Protein AF-A0A382RXI4-F1 (afdb_monomer_lite)

Secondary structure (DSSP, 8-state):
-HHHHHHHHHHHHHHHHHHHHHHHHTT-SSS--SBTTTB-THHHHTTHHHHHHHHHHHHHHHH--

Structure (mmCIF, N/CA/C/O backbone):
data_AF-A0A382RXI4-F1
#
_entry.id   AF-A0A382RXI4-F1
#
loop_
_atom_site.group_PDB
_atom_site.id
_atom_site.type_symbol
_atom_site.label_atom_id
_atom_site.label_alt_id
_atom_site.label_comp_id
_atom_site.label_asym_id
_atom_site.label_entity_id
_atom_site.label_seq_id
_atom_site.pdbx_PDB_ins_code
_atom_site.Cartn_x
_atom_site.Cartn_y
_atom_site.Cartn_z
_atom_site.occupancy
_atom_site.B_iso_or_equiv
_atom_site.auth_seq_id
_atom_site.auth_comp_id
_atom_site.auth_asym_id
_atom_site.auth_atom_id
_atom_site.pdbx_PDB_model_num
ATOM 1 N N . LEU A 1 1 ? 13.737 -1.556 -11.892 1.00 78.12 1 LEU A N 1
ATOM 2 C CA . LEU A 1 1 ? 13.953 -1.442 -10.428 1.00 78.12 1 LEU A CA 1
ATOM 3 C C . LEU A 1 1 ? 13.630 -0.054 -9.879 1.00 78.12 1 LEU A C 1
ATOM 5 O O . LEU A 1 1 ? 12.709 0.018 -9.085 1.00 78.12 1 LEU A O 1
ATOM 9 N N . LEU A 1 2 ? 14.291 1.042 -10.287 1.00 88.62 2 LEU A N 1
ATOM 10 C CA . LEU A 1 2 ? 13.949 2.385 -9.761 1.00 88.62 2 LEU A CA 1
ATOM 11 C C . LEU A 1 2 ? 12.489 2.783 -10.039 1.00 88.62 2 LEU A C 1
ATOM 13 O O . LEU A 1 2 ? 11.752 3.119 -9.119 1.00 88.62 2 LEU A O 1
ATOM 17 N N . LEU A 1 3 ? 12.053 2.659 -11.294 1.00 88.31 3 LEU A N 1
ATOM 18 C CA . LEU A 1 3 ? 10.680 2.968 -11.717 1.00 88.31 3 LEU A CA 1
ATOM 19 C C . LEU A 1 3 ? 9.648 2.074 -11.001 1.00 88.31 3 LEU A C 1
ATOM 21 O O . LEU A 1 3 ? 8.625 2.544 -10.516 1.00 88.31 3 LEU A O 1
ATOM 25 N N . THR A 1 4 ? 9.990 0.795 -10.842 1.00 88.56 4 THR A N 1
ATOM 26 C CA . THR A 1 4 ? 9.239 -0.194 -10.057 1.00 88.56 4 THR A CA 1
ATOM 27 C C . THR A 1 4 ? 9.066 0.227 -8.608 1.00 88.56 4 THR A C 1
ATOM 29 O O . THR A 1 4 ? 7.954 0.193 -8.096 1.00 88.56 4 THR A O 1
ATOM 32 N N . GLY A 1 5 ? 10.155 0.640 -7.957 1.00 91.38 5 GLY A N 1
ATOM 33 C CA . GLY A 1 5 ? 10.142 1.063 -6.562 1.00 91.38 5 GLY A CA 1
ATOM 34 C C . GLY A 1 5 ? 9.273 2.297 -6.346 1.00 91.38 5 GLY A C 1
ATOM 35 O O . GLY A 1 5 ? 8.518 2.337 -5.382 1.00 91.38 5 GLY A O 1
ATOM 36 N N . VAL A 1 6 ? 9.310 3.261 -7.273 1.00 94.44 6 VAL A N 1
ATOM 37 C CA . VAL A 1 6 ? 8.451 4.454 -7.212 1.00 94.44 6 VAL A CA 1
ATOM 38 C C . VAL A 1 6 ? 6.975 4.078 -7.354 1.00 94.44 6 VAL A C 1
ATOM 40 O O . VAL A 1 6 ? 6.167 4.471 -6.517 1.00 94.44 6 VAL A O 1
ATOM 43 N N . ILE A 1 7 ? 6.619 3.284 -8.369 1.00 92.56 7 ILE A N 1
ATOM 44 C CA . ILE A 1 7 ? 5.224 2.882 -8.613 1.00 92.56 7 ILE A CA 1
ATOM 45 C C . ILE A 1 7 ? 4.676 2.058 -7.445 1.00 92.56 7 ILE A C 1
ATOM 47 O O . ILE A 1 7 ? 3.574 2.323 -6.971 1.00 92.56 7 ILE A O 1
ATOM 51 N N . VAL A 1 8 ? 5.442 1.079 -6.959 1.00 93.94 8 VAL A N 1
ATOM 52 C CA . VAL A 1 8 ? 5.041 0.228 -5.832 1.00 93.94 8 VAL A CA 1
ATOM 53 C C . VAL A 1 8 ? 4.958 1.032 -4.535 1.00 93.94 8 VAL A C 1
ATOM 55 O O . VAL A 1 8 ? 3.996 0.870 -3.791 1.00 93.94 8 VAL A O 1
ATOM 58 N N . GLY A 1 9 ? 5.908 1.933 -4.272 1.00 94.38 9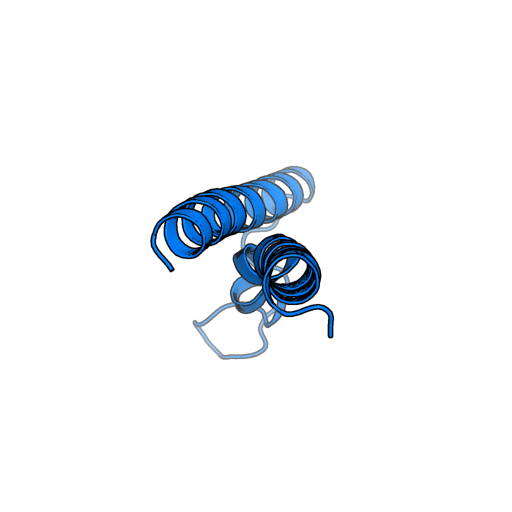 GLY A N 1
ATOM 59 C CA . GLY A 1 9 ? 5.887 2.779 -3.078 1.00 94.38 9 GLY A CA 1
ATOM 60 C C . GLY A 1 9 ? 4.663 3.694 -3.033 1.00 94.38 9 GLY A C 1
ATOM 61 O O . GLY A 1 9 ? 3.940 3.717 -2.038 1.00 94.38 9 GLY A O 1
ATOM 62 N N . VAL A 1 10 ? 4.376 4.390 -4.138 1.00 95.31 10 VAL A N 1
ATOM 63 C CA . VAL A 1 10 ? 3.183 5.246 -4.248 1.00 95.31 10 VAL A CA 1
ATOM 64 C C . VAL A 1 10 ? 1.903 4.409 -4.196 1.00 95.31 10 VAL A C 1
ATOM 66 O O . VAL A 1 10 ? 0.977 4.748 -3.462 1.00 95.31 10 VAL A O 1
ATOM 69 N N . GLY A 1 11 ? 1.855 3.289 -4.922 1.00 94.94 11 GLY A N 1
ATOM 70 C CA . GLY A 1 11 ? 0.709 2.380 -4.934 1.00 94.94 11 GLY A CA 1
ATOM 71 C C . GLY A 1 11 ? 0.379 1.816 -3.552 1.00 94.94 11 GLY A C 1
ATOM 72 O O . GLY A 1 11 ? -0.790 1.775 -3.175 1.00 94.94 11 GLY A O 1
ATOM 73 N N . GLY A 1 12 ? 1.396 1.455 -2.765 1.00 95.06 12 GLY A N 1
ATOM 74 C CA . GLY A 1 12 ? 1.221 0.965 -1.399 1.00 95.06 12 GLY A CA 1
ATOM 75 C C . GLY A 1 12 ? 0.606 2.011 -0.476 1.00 95.06 12 GLY A C 1
ATOM 76 O O . GLY A 1 12 ? -0.334 1.703 0.255 1.00 95.06 12 GLY A O 1
ATOM 77 N N . GLN A 1 13 ? 1.070 3.260 -0.566 1.00 95.69 13 GLN A N 1
ATOM 78 C CA . GLN A 1 13 ? 0.511 4.362 0.215 1.00 95.69 13 GLN A CA 1
ATOM 79 C C . GLN A 1 13 ? -0.953 4.642 -0.163 1.00 95.69 13 GLN A C 1
ATOM 81 O O . GLN A 1 13 ? -1.788 4.875 0.707 1.00 95.69 13 GLN A O 1
ATOM 86 N N . LEU A 1 14 ? -1.282 4.586 -1.457 1.00 95.31 14 LEU A N 1
ATOM 87 C CA . LEU A 1 14 ? -2.653 4.776 -1.939 1.00 95.31 14 LEU A CA 1
ATOM 88 C C . LEU A 1 14 ? -3.597 3.652 -1.491 1.00 95.31 14 LEU A C 1
ATOM 90 O O . LEU A 1 14 ? -4.750 3.933 -1.161 1.00 95.31 14 LEU A O 1
ATOM 94 N N . GLY A 1 15 ? -3.127 2.402 -1.456 1.00 93.62 15 GLY A N 1
ATOM 95 C CA . GLY A 1 15 ? -3.917 1.268 -0.968 1.00 93.62 15 GLY A CA 1
ATOM 96 C C . GLY A 1 15 ? -4.263 1.403 0.518 1.00 93.62 15 GLY A C 1
ATOM 97 O O . GLY A 1 15 ? -5.434 1.320 0.893 1.00 93.62 15 GLY A O 1
ATOM 98 N N . ASP A 1 16 ? -3.263 1.731 1.340 1.00 92.50 16 ASP A N 1
ATOM 99 C CA . ASP A 1 16 ? -3.427 1.964 2.781 1.00 92.50 16 ASP A CA 1
ATOM 100 C C . ASP A 1 16 ? -4.417 3.100 3.087 1.00 92.50 16 ASP A C 1
ATOM 102 O O . ASP A 1 16 ? -5.329 2.961 3.910 1.00 92.50 16 ASP A O 1
ATOM 106 N N . LEU A 1 17 ? -4.308 4.213 2.353 1.00 94.00 17 LEU A N 1
ATOM 107 C CA . LEU A 1 17 ? -5.233 5.336 2.489 1.00 94.00 17 LEU A CA 1
ATOM 108 C C . LEU A 1 17 ? -6.655 4.958 2.07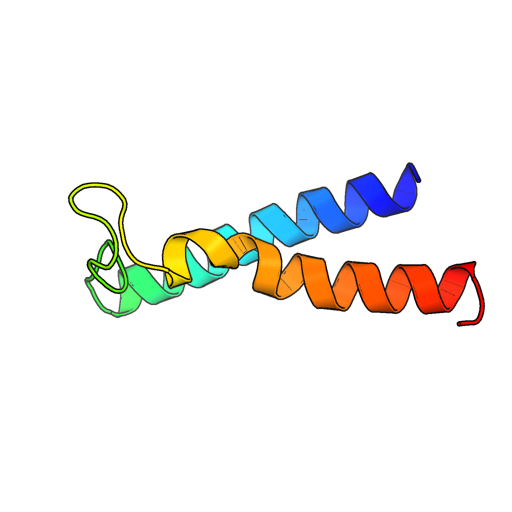1 1.00 94.00 17 LEU A C 1
ATOM 110 O O . LEU A 1 17 ? -7.601 5.299 2.777 1.00 94.00 17 LEU A O 1
ATOM 114 N N . THR A 1 18 ? -6.814 4.236 0.961 1.00 93.75 18 THR A N 1
ATOM 115 C CA . THR A 1 18 ? -8.129 3.830 0.441 1.00 93.75 18 THR A CA 1
ATOM 116 C C . THR A 1 18 ? -8.882 2.971 1.455 1.00 93.75 18 THR A C 1
ATOM 118 O O . THR A 1 18 ? -10.031 3.259 1.786 1.00 93.75 18 THR A O 1
ATOM 121 N N . ILE A 1 19 ? -8.222 1.958 2.020 1.00 92.62 19 ILE A N 1
ATOM 122 C CA . ILE A 1 19 ? -8.819 1.098 3.050 1.00 92.62 19 ILE A CA 1
ATOM 123 C C . ILE A 1 19 ? -9.073 1.889 4.334 1.00 92.62 19 ILE A C 1
ATOM 125 O O . ILE A 1 19 ? -10.122 1.734 4.955 1.00 92.62 19 ILE A O 1
ATOM 129 N N . SER A 1 20 ? -8.175 2.801 4.706 1.00 91.69 20 SER A N 1
ATOM 130 C CA . SER A 1 20 ? -8.387 3.702 5.843 1.00 91.69 20 SER A CA 1
ATOM 131 C C . SER A 1 20 ? -9.600 4.624 5.674 1.00 91.69 20 SER A C 1
ATOM 133 O O . SER A 1 20 ? -10.275 4.913 6.664 1.00 91.69 20 SER A O 1
ATOM 135 N N . PHE A 1 21 ? -9.905 5.080 4.456 1.00 93.81 21 PHE A N 1
ATOM 136 C CA . PHE A 1 21 ? -11.131 5.830 4.166 1.00 93.81 21 PHE A CA 1
ATOM 137 C C . PHE A 1 21 ? -12.373 4.952 4.329 1.00 93.81 21 PHE A C 1
ATOM 139 O O . PHE A 1 21 ? -13.282 5.331 5.060 1.00 93.81 21 PHE A O 1
ATOM 146 N N . ILE A 1 22 ? -12.371 3.744 3.759 1.00 92.31 22 ILE A N 1
ATOM 147 C CA . ILE A 1 22 ? -13.491 2.798 3.891 1.00 92.31 22 ILE A CA 1
ATOM 148 C C . ILE A 1 22 ? -13.751 2.456 5.368 1.00 92.31 22 ILE A C 1
ATOM 150 O O . ILE A 1 22 ? -14.898 2.419 5.809 1.00 92.31 22 ILE A O 1
ATOM 154 N N . LYS A 1 23 ? -12.691 2.251 6.160 1.00 91.25 23 LYS A N 1
ATOM 155 C CA . LYS A 1 23 ? -12.783 2.023 7.612 1.00 91.25 23 LYS A CA 1
ATOM 156 C C . LYS A 1 23 ? -13.509 3.173 8.318 1.00 91.25 23 LYS A C 1
ATOM 158 O O . LYS A 1 23 ? -14.437 2.934 9.089 1.00 91.25 23 LYS A O 1
ATOM 163 N N . ARG A 1 24 ? -13.157 4.421 7.988 1.00 93.81 24 ARG A N 1
ATOM 164 C CA . ARG A 1 24 ? -13.806 5.619 8.544 1.00 93.81 24 ARG A CA 1
ATOM 165 C C . ARG A 1 24 ? -15.272 5.747 8.144 1.00 93.81 24 ARG A C 1
ATOM 167 O O . ARG A 1 24 ? -16.079 6.071 9.011 1.00 93.81 24 ARG A O 1
ATOM 174 N N . ASP A 1 25 ? -15.613 5.446 6.896 1.00 93.81 25 ASP A N 1
ATOM 175 C CA . ASP A 1 25 ? -17.004 5.483 6.423 1.00 93.81 25 ASP A CA 1
ATOM 176 C C . ASP A 1 25 ? -17.881 4.447 7.140 1.00 93.81 25 ASP A C 1
ATOM 178 O O . ASP A 1 25 ? -19.048 4.699 7.429 1.00 93.81 25 ASP A O 1
ATOM 182 N N . LEU A 1 26 ? -17.301 3.301 7.497 1.00 91.50 26 LEU A N 1
ATOM 183 C CA . LEU A 1 26 ? -17.962 2.257 8.280 1.00 91.50 26 LEU A CA 1
ATOM 184 C C . LEU A 1 26 ? -17.958 2.530 9.796 1.00 91.50 26 LEU A C 1
ATOM 186 O O . LEU A 1 26 ? -18.545 1.763 10.556 1.00 91.50 26 LEU A O 1
ATOM 190 N N . GLY A 1 27 ? -17.293 3.595 10.258 1.00 90.56 27 GLY A N 1
ATOM 191 C CA . GLY A 1 27 ? -17.157 3.918 11.681 1.00 90.56 27 GLY A CA 1
ATOM 192 C C . GLY A 1 27 ? -16.299 2.923 12.473 1.00 90.56 27 GLY A C 1
ATOM 193 O O . GLY A 1 27 ? -16.328 2.933 13.704 1.00 90.56 27 GLY A O 1
ATOM 194 N N . VAL A 1 28 ? -15.533 2.068 11.791 1.00 88.12 28 VAL A N 1
ATOM 195 C CA . VAL A 1 28 ? -14.672 1.048 12.403 1.00 88.12 28 VAL A CA 1
ATOM 196 C C . VAL A 1 28 ? -13.204 1.416 12.234 1.00 88.12 28 VAL A C 1
ATOM 198 O O . VAL A 1 28 ? -12.806 2.051 11.262 1.00 88.12 28 VAL A O 1
ATOM 201 N N . LYS A 1 29 ? -12.369 1.026 13.198 1.00 81.69 29 LYS A N 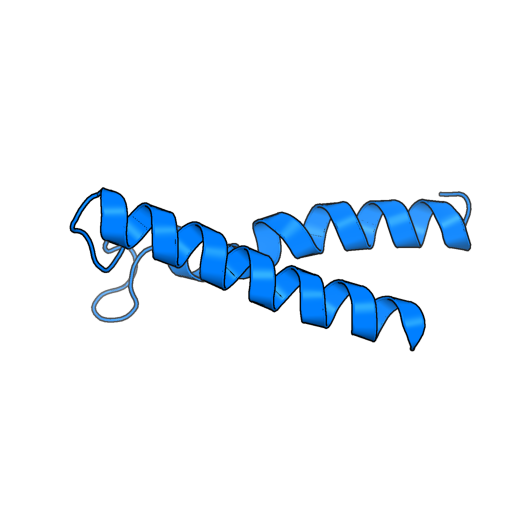1
ATOM 202 C CA . LYS A 1 29 ? -10.920 1.258 13.117 1.00 81.69 29 LYS A CA 1
ATOM 203 C C . LYS A 1 29 ? -10.168 0.083 12.500 1.00 81.69 29 LYS A C 1
ATOM 205 O O . LYS A 1 29 ? -9.258 0.317 11.714 1.00 81.69 29 LYS A O 1
ATOM 210 N N . ASP A 1 30 ? -10.576 -1.133 12.849 1.00 81.62 30 ASP A N 1
ATOM 211 C CA . ASP A 1 30 ? -9.978 -2.385 12.396 1.00 81.62 30 ASP A CA 1
ATOM 212 C C . ASP A 1 30 ? -11.087 -3.248 11.788 1.00 81.62 30 ASP A C 1
ATOM 214 O O . ASP A 1 30 ? -12.200 -3.314 12.315 1.00 81.62 30 ASP A O 1
ATOM 218 N N . MET A 1 31 ? -10.795 -3.907 10.670 1.00 78.19 31 MET A N 1
ATOM 219 C CA . MET A 1 31 ? -11.794 -4.670 9.902 1.00 78.19 31 MET A CA 1
ATOM 220 C C . MET A 1 31 ? -12.047 -6.079 10.466 1.00 78.19 31 MET A C 1
ATOM 222 O O . MET A 1 31 ? -12.825 -6.857 9.918 1.00 78.19 31 MET A O 1
ATOM 226 N N . GLY A 1 32 ? -11.382 -6.424 11.568 1.00 78.31 32 GLY A N 1
ATOM 227 C CA . GLY A 1 32 ? -11.565 -7.668 12.305 1.00 78.31 32 GLY A CA 1
ATOM 228 C C . GLY A 1 32 ? -10.555 -7.799 13.443 1.00 78.31 32 GLY A C 1
ATOM 229 O O . GLY A 1 32 ? -9.668 -6.967 13.604 1.00 78.31 32 GLY A O 1
ATOM 230 N N . VAL A 1 33 ? -10.667 -8.874 14.221 1.00 74.00 33 VAL A N 1
ATOM 231 C CA . VAL A 1 33 ? -9.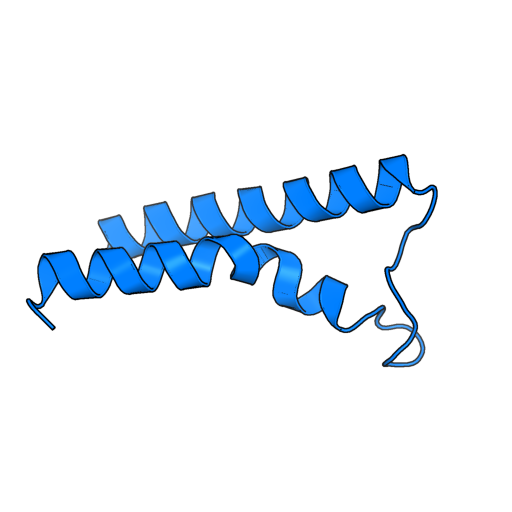690 -9.239 15.259 1.00 74.00 33 VAL A CA 1
ATOM 232 C C . VAL A 1 33 ? -9.238 -10.659 14.971 1.00 74.00 33 VAL A C 1
ATOM 234 O O . VAL A 1 33 ? -9.821 -11.623 15.458 1.00 74.00 33 VAL A O 1
ATOM 237 N N . VAL A 1 34 ? -8.230 -10.787 14.110 1.00 76.00 34 VAL A N 1
ATOM 238 C CA . VAL A 1 34 ? -7.634 -12.099 13.810 1.00 76.00 34 VAL A CA 1
ATOM 239 C C . VAL A 1 34 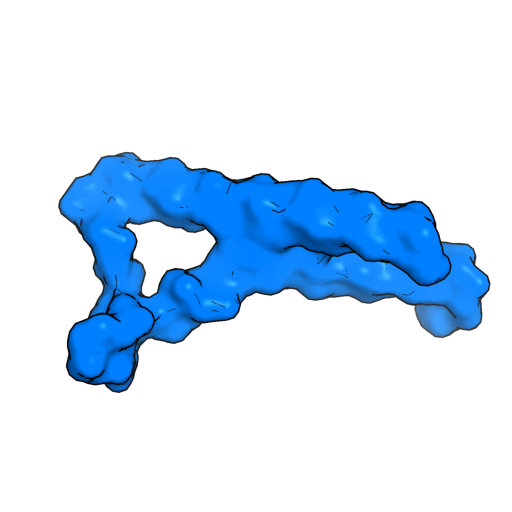? -6.450 -12.360 14.732 1.00 76.00 34 VAL A C 1
ATOM 241 O O . VAL A 1 34 ? -6.266 -13.481 15.196 1.00 76.00 34 VAL A O 1
ATOM 244 N N . ILE A 1 35 ? -5.680 -11.316 15.053 1.00 73.44 35 ILE A N 1
ATOM 245 C CA . ILE A 1 35 ? -4.582 -11.390 16.015 1.00 73.44 35 ILE A CA 1
ATOM 246 C C . ILE A 1 35 ? -4.920 -10.465 17.192 1.00 73.44 35 ILE A C 1
ATOM 248 O O . ILE A 1 35 ? -5.143 -9.268 16.972 1.00 73.44 35 ILE A O 1
ATOM 252 N N . PRO A 1 36 ? -4.952 -10.976 18.436 1.00 73.19 36 PRO A N 1
ATOM 253 C CA . PRO A 1 36 ? -5.211 -10.157 19.616 1.00 73.19 36 PRO A CA 1
ATOM 254 C C . PRO A 1 36 ? -4.244 -8.964 19.674 1.00 73.19 36 PRO A C 1
ATOM 256 O O . PRO A 1 36 ? -3.031 -9.143 19.740 1.00 73.19 36 PRO A O 1
ATOM 259 N N . GLY A 1 37 ? -4.774 -7.739 19.604 1.00 73.69 37 GLY A N 1
ATOM 260 C CA . GLY A 1 37 ? -3.981 -6.502 19.638 1.00 73.69 37 GLY A CA 1
ATOM 261 C C . GLY A 1 37 ? -3.240 -6.136 18.343 1.00 73.69 37 GLY A C 1
ATOM 262 O O . GLY A 1 37 ? -2.397 -5.244 18.375 1.00 73.69 37 GLY A O 1
ATOM 263 N N . HIS A 1 38 ? -3.509 -6.804 17.217 1.00 74.81 38 HIS A N 1
ATOM 264 C CA . HIS A 1 38 ? -2.794 -6.594 15.945 1.00 74.81 38 HIS A CA 1
ATOM 265 C C . HIS A 1 38 ? -3.703 -6.311 14.736 1.00 74.81 38 HIS A C 1
ATOM 267 O O . HIS A 1 38 ? -3.185 -6.206 13.619 1.00 74.81 38 HIS A O 1
ATOM 273 N N . GLY A 1 39 ? -5.012 -6.165 14.962 1.00 78.25 39 GLY A N 1
ATOM 274 C CA . GLY A 1 39 ? -6.008 -5.828 13.942 1.00 78.25 39 GLY A CA 1
ATOM 275 C C . GLY A 1 39 ? -6.501 -7.024 13.121 1.00 78.25 39 GLY A C 1
ATOM 276 O O . GLY A 1 39 ? -6.335 -8.196 13.497 1.00 78.25 39 GLY A O 1
ATOM 277 N N . GLY A 1 40 ? -7.143 -6.715 11.995 1.00 84.94 40 GLY A N 1
ATOM 278 C CA . GLY A 1 40 ? -7.674 -7.692 11.053 1.00 84.94 40 GLY A CA 1
ATOM 279 C C . 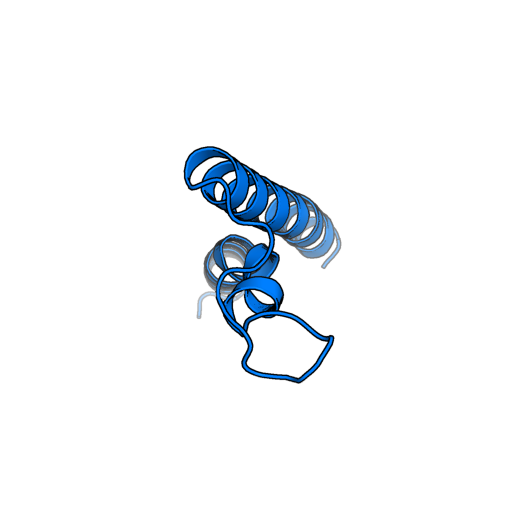GLY A 1 40 ? -6.639 -8.114 10.011 1.00 84.94 40 GLY A C 1
ATOM 280 O O . GLY A 1 40 ? -5.641 -7.435 9.788 1.00 84.94 40 GLY A O 1
ATOM 281 N N . ILE A 1 41 ? -6.896 -9.228 9.313 1.00 85.75 41 ILE A N 1
ATOM 282 C CA . ILE A 1 41 ? -6.089 -9.609 8.138 1.00 85.75 41 ILE A CA 1
ATOM 283 C C . ILE A 1 41 ? -6.117 -8.489 7.099 1.00 85.75 41 ILE A C 1
ATOM 285 O O . ILE A 1 41 ? -5.086 -8.195 6.511 1.00 85.75 41 ILE A O 1
ATOM 289 N N . LEU A 1 42 ? -7.273 -7.846 6.905 1.00 84.06 42 LEU A N 1
ATOM 290 C CA . LEU A 1 42 ? -7.434 -6.794 5.906 1.00 84.06 42 LEU A CA 1
ATOM 291 C C . LEU A 1 42 ? -6.520 -5.588 6.164 1.00 84.06 42 LEU A C 1
ATOM 293 O O . LEU A 1 42 ? -6.071 -5.016 5.182 1.00 84.06 42 LEU A O 1
ATOM 297 N N . ASP A 1 43 ? -6.174 -5.318 7.434 1.00 83.94 43 ASP A N 1
ATOM 298 C CA . ASP A 1 43 ? -5.215 -4.283 7.873 1.00 83.94 43 ASP A CA 1
ATOM 299 C C . ASP A 1 43 ? -3.736 -4.662 7.620 1.00 83.94 43 ASP A C 1
ATOM 301 O O . ASP A 1 43 ? -2.802 -3.958 8.014 1.00 83.94 43 ASP A O 1
ATOM 305 N N . ARG A 1 44 ? -3.492 -5.820 6.996 1.00 84.56 44 ARG A N 1
ATOM 306 C CA . ARG A 1 44 ? -2.168 -6.255 6.525 1.00 84.56 44 ARG A CA 1
ATOM 307 C C . ARG A 1 44 ? -2.048 -6.248 5.013 1.00 84.56 44 ARG A C 1
ATOM 309 O O . ARG A 1 44 ? -0.931 -6.302 4.502 1.00 84.56 44 ARG A O 1
ATOM 316 N N . VAL A 1 45 ? -3.172 -6.235 4.305 1.00 88.00 45 VAL A N 1
ATOM 317 C CA . VAL A 1 45 ? -3.213 -6.365 2.844 1.00 88.00 45 VAL A CA 1
ATOM 318 C C . VAL A 1 45 ? -3.590 -5.043 2.174 1.00 88.00 45 VAL A C 1
ATOM 320 O O . VAL A 1 45 ? -3.590 -4.974 0.953 1.00 88.00 45 VAL A O 1
ATOM 323 N N . ASP A 1 46 ? -3.845 -3.984 2.943 1.00 87.94 46 ASP A N 1
ATOM 324 C CA . ASP A 1 46 ? -4.345 -2.670 2.519 1.00 87.94 46 ASP A CA 1
ATOM 325 C C . ASP A 1 46 ? -3.493 -2.095 1.390 1.00 87.94 46 ASP A C 1
ATOM 327 O O . ASP A 1 46 ? -3.971 -1.765 0.306 1.00 87.94 46 ASP A O 1
ATOM 331 N N . SER A 1 47 ? -2.186 -2.045 1.636 1.00 87.88 47 SER A N 1
ATOM 332 C CA . SER A 1 47 ? -1.196 -1.573 0.673 1.00 87.88 47 SER A CA 1
ATOM 333 C C . SER A 1 47 ? -1.020 -2.545 -0.496 1.00 87.88 47 SER A C 1
ATOM 335 O O . SER A 1 47 ? -0.761 -2.132 -1.629 1.00 87.88 47 SER A O 1
ATOM 337 N N . LEU A 1 48 ? -1.204 -3.845 -0.252 1.00 90.50 48 LEU A N 1
ATOM 338 C CA . LEU A 1 48 ? -1.011 -4.888 -1.254 1.00 90.50 48 LEU A CA 1
ATOM 339 C C . LEU A 1 48 ? -2.102 -4.878 -2.332 1.00 90.50 48 LEU A C 1
ATOM 341 O O . LEU A 1 48 ? -1.827 -5.284 -3.460 1.00 90.50 48 LEU A O 1
ATOM 345 N N . ILE A 1 49 ? -3.301 -4.375 -2.015 1.00 90.94 49 ILE A N 1
ATOM 346 C CA . ILE A 1 49 ? -4.444 -4.305 -2.941 1.00 90.94 49 ILE A CA 1
ATOM 347 C C . ILE A 1 49 ? -4.081 -3.557 -4.228 1.00 90.94 49 ILE A C 1
ATOM 349 O O . ILE A 1 49 ? -4.496 -3.970 -5.310 1.00 90.94 49 ILE A O 1
ATOM 353 N N . PHE A 1 50 ? -3.266 -2.504 -4.140 1.00 90.81 50 PHE A N 1
ATOM 354 C CA . PHE A 1 50 ? -2.775 -1.781 -5.317 1.00 90.81 50 PHE A CA 1
ATOM 355 C C . PHE A 1 50 ? -1.367 -2.200 -5.731 1.00 90.81 50 PHE A C 1
ATOM 357 O O . PHE A 1 50 ? -1.082 -2.257 -6.927 1.00 90.81 50 PHE A O 1
ATOM 364 N N . VAL A 1 51 ? -0.495 -2.566 -4.790 1.00 94.50 51 VAL A N 1
ATOM 365 C CA . VAL A 1 51 ? 0.868 -3.008 -5.123 1.00 94.50 51 VAL A CA 1
ATOM 366 C C . VAL A 1 51 ? 0.874 -4.281 -5.968 1.00 94.50 51 VAL A C 1
ATOM 368 O O . VAL A 1 51 ? 1.609 -4.334 -6.951 1.00 94.50 51 VAL A O 1
ATOM 371 N N . ALA A 1 52 ? 0.062 -5.287 -5.634 1.00 92.50 52 ALA A N 1
ATOM 372 C CA . ALA A 1 52 ? 0.045 -6.568 -6.340 1.00 92.50 52 ALA A CA 1
ATOM 373 C C . ALA A 1 52 ? -0.295 -6.433 -7.841 1.00 92.50 52 ALA A C 1
ATOM 375 O O . ALA A 1 52 ? 0.510 -6.886 -8.664 1.00 92.50 52 ALA A O 1
ATOM 376 N N . PRO A 1 53 ? -1.409 -5.787 -8.248 1.00 92.75 53 PRO A N 1
ATOM 377 C CA . PRO A 1 53 ? -1.713 -5.618 -9.667 1.00 92.75 53 PRO A CA 1
ATOM 378 C C . PRO A 1 53 ? -0.723 -4.687 -10.377 1.00 92.75 53 PRO A C 1
ATOM 380 O O . PRO A 1 53 ? -0.353 -4.978 -11.516 1.00 92.75 53 PRO A O 1
ATOM 383 N N . LEU A 1 54 ? -0.253 -3.610 -9.732 1.00 92.50 54 LEU A N 1
ATOM 384 C CA . LEU A 1 54 ? 0.736 -2.699 -10.324 1.00 92.50 54 LEU A CA 1
ATOM 385 C C . LEU A 1 54 ? 2.059 -3.415 -10.607 1.00 92.50 54 LEU A C 1
ATOM 387 O O . LEU A 1 54 ? 2.620 -3.287 -11.695 1.00 92.50 54 LEU A O 1
ATOM 391 N N . PHE A 1 55 ? 2.541 -4.200 -9.646 1.00 92.31 55 PHE A N 1
ATOM 392 C CA . PHE A 1 55 ? 3.781 -4.950 -9.780 1.00 92.31 55 PHE A CA 1
ATOM 393 C C . PHE A 1 55 ? 3.677 -6.031 -10.858 1.00 92.31 55 PHE A C 1
ATOM 395 O O . PHE A 1 55 ? 4.580 -6.147 -11.685 1.00 92.31 55 PHE A O 1
ATOM 402 N N . PHE A 1 56 ? 2.558 -6.763 -10.904 1.00 92.31 56 PHE A N 1
ATOM 403 C CA . PHE A 1 56 ? 2.306 -7.772 -11.934 1.00 92.31 56 PHE A CA 1
ATOM 404 C C . PHE A 1 56 ? 2.340 -7.177 -13.350 1.00 92.31 56 PHE A C 1
ATOM 406 O O . PHE A 1 56 ? 3.090 -7.659 -14.199 1.00 92.31 56 PHE A O 1
ATOM 413 N N . HIS A 1 57 ? 1.589 -6.098 -13.598 1.00 90.25 57 HIS A N 1
ATOM 414 C CA . HIS A 1 57 ? 1.560 -5.452 -14.916 1.00 90.25 57 HIS A CA 1
ATOM 415 C C . HIS A 1 57 ? 2.925 -4.901 -15.308 1.00 90.25 57 HIS A C 1
ATOM 417 O O . HIS A 1 57 ? 3.327 -4.991 -16.466 1.00 90.25 57 HIS A O 1
ATOM 423 N N . MET A 1 58 ? 3.656 -4.348 -14.343 1.00 89.38 58 MET A N 1
ATOM 424 C CA . MET A 1 58 ? 4.965 -3.783 -14.606 1.00 89.38 58 MET A CA 1
ATOM 425 C C . MET A 1 58 ? 5.994 -4.872 -14.938 1.00 89.38 58 MET A C 1
ATOM 427 O O . MET A 1 58 ? 6.771 -4.705 -15.873 1.00 89.38 58 MET A O 1
ATOM 431 N N . ILE A 1 59 ? 5.982 -6.008 -14.233 1.00 89.62 59 ILE A N 1
ATOM 432 C CA . ILE A 1 59 ? 6.817 -7.162 -14.596 1.00 89.62 59 ILE A CA 1
ATOM 433 C C . ILE A 1 59 ? 6.466 -7.657 -15.997 1.00 89.62 59 ILE A C 1
ATOM 435 O O . ILE A 1 59 ? 7.370 -7.807 -16.812 1.00 89.62 59 ILE A O 1
ATOM 439 N N . ARG A 1 60 ? 5.178 -7.861 -16.291 1.00 88.56 60 ARG A N 1
ATOM 440 C CA . ARG A 1 60 ? 4.724 -8.300 -17.616 1.00 88.56 60 ARG A CA 1
ATOM 441 C C . ARG A 1 60 ? 5.191 -7.357 -18.725 1.00 88.56 60 ARG A C 1
ATOM 443 O O . ARG A 1 60 ? 5.655 -7.820 -19.754 1.00 88.56 60 ARG A O 1
ATOM 450 N N . TRP A 1 61 ? 5.130 -6.046 -18.497 1.00 85.56 61 TRP A N 1
ATOM 451 C CA . TRP A 1 61 ? 5.578 -5.044 -19.467 1.00 85.56 61 TRP A CA 1
ATOM 452 C C . TRP A 1 61 ? 7.093 -5.057 -19.713 1.00 85.56 61 TRP A C 1
ATOM 454 O O . TRP A 1 61 ? 7.533 -4.860 -20.839 1.00 85.56 61 TRP A O 1
ATOM 464 N N . PHE A 1 62 ? 7.907 -5.241 -18.669 1.00 85.25 62 PHE A N 1
ATOM 465 C CA . PHE A 1 62 ? 9.371 -5.185 -18.800 1.00 85.25 62 PHE A CA 1
ATOM 466 C C . PHE A 1 62 ? 10.024 -6.529 -19.133 1.00 85.25 62 PHE A C 1
ATOM 468 O O . PHE A 1 62 ? 11.156 -6.537 -19.612 1.00 85.25 62 PHE A O 1
ATOM 475 N N . HIS A 1 63 ? 9.357 -7.644 -18.838 1.00 79.56 63 HIS A N 1
ATOM 476 C CA . HIS A 1 63 ? 9.914 -8.988 -18.985 1.00 79.56 63 HIS A CA 1
ATOM 477 C C . HIS A 1 63 ? 9.135 -9.883 -19.962 1.00 79.56 63 HIS A C 1
ATOM 479 O O . HIS A 1 63 ? 9.478 -11.058 -20.050 1.00 79.56 63 HIS A O 1
ATOM 485 N N . ASP A 1 64 ? 8.128 -9.358 -20.678 1.00 68.44 64 ASP A N 1
ATOM 486 C CA . ASP A 1 64 ? 7.284 -10.090 -21.647 1.00 68.44 64 ASP A CA 1
ATOM 487 C C . ASP A 1 64 ? 6.806 -11.477 -21.147 1.00 68.44 64 ASP A C 1
ATOM 489 O O . ASP A 1 64 ? 6.642 -12.418 -21.924 1.00 68.44 64 ASP A O 1
ATOM 493 N N . LEU A 1 65 ? 6.592 -11.611 -19.830 1.00 56.84 65 LEU A N 1
ATOM 494 C CA . LEU A 1 65 ? 5.962 -12.775 -19.189 1.00 56.84 65 LEU A CA 1
ATOM 495 C C . LEU A 1 65 ? 4.465 -12.782 -19.468 1.00 56.84 65 LEU A C 1
ATOM 497 O O . LEU A 1 65 ? 3.830 -11.741 -19.181 1.00 56.84 65 LEU A O 1
#

Organism: NCBI:txid408172

Radius of gyration: 14.33 Å; chains: 1; bounding box: 32×19×41 Å

pLDDT: mean 87.27, std 7.82, range [56.84, 95.69]

Sequence (65 aa):
LLLTGVIVGVGGQLGDLTISFIKRDLGVKDMGVVIPGHGGILDRVDSLIFVAPLFFHMIRWFHDL

Foldseek 3Di:
DVVLCVQLVVLLVVLLVVVCVVCVVVVHDAPDPPDPVPGDPCNVCSSVVRNVVSNVVVCCVVPVD

InterPro domains:
  IPR000374 Phosphatidate cytidylyltransferase [PS01315] (20-46)